Protein AF-A0ABD0RY33-F1 (afdb_monomer)

pLDDT: mean 80.75, std 15.14, range [39.09, 96.31]

Mean predicted aligned error: 16.19 Å

InterPro domains:
  IPR004918 Cdc37 [PTHR12800] (1-131)
  IPR013855 Cdc37, N-terminal domain [SM01071] (1-95)

Nearest PDB structures (foldseek):
  7ung-assembly1_B0  TM=2.898E-01  e=7.927E-01  Homo sapiens
  8otz-assembly1_Cs  TM=3.427E-01  e=3.727E+00  Bos taurus
  7rro-assembly1_B0  TM=2.762E-01  e=1.886E+00  Bos taurus
  8otz-assembly1_Cx  TM=2.937E-01  e=3.095E+00  Bos taurus

Solvent-accessible surface area (backbone atoms only — not comparable to full-atom values): 9223 Å² total; per-residue (Å²): 119,65,67,60,52,52,51,54,52,50,52,53,49,54,52,48,51,51,52,38,52,51,35,50,50,51,32,53,51,31,52,47,52,34,53,55,30,71,72,42,92,46,78,69,31,56,60,52,31,57,53,35,49,51,50,32,55,51,37,52,51,51,36,54,52,41,50,51,54,48,52,51,50,54,53,50,58,75,67,51,80,85,41,72,86,74,70,54,75,94,84,80,86,84,88,82,80,90,72,75,77,93,65,80,74,49,72,67,59,49,50,53,49,50,53,55,46,49,67,74,40,42,69,58,54,49,52,50,50,50,51,50,55,54,49,56,74,73,50,61,77,88,58,52,68,66,49,56,62,51,54,58,50,64,69,69,72,111

Structure (mmCIF, N/CA/C/O backbone):
data_AF-A0ABD0RY33-F1
#
_entry.id   AF-A0ABD0RY33-F1
#
loop_
_atom_site.group_PDB
_atom_site.id
_atom_site.type_symbol
_atom_site.label_atom_id
_atom_site.label_alt_id
_atom_site.label_comp_id
_atom_site.label_asym_id
_atom_site.label_entity_id
_atom_site.label_seq_id
_atom_site.pdbx_PDB_ins_code
_atom_site.Cartn_x
_atom_site.Cartn_y
_atom_site.Cartn_z
_atom_site.occupancy
_atom_site.B_iso_or_equiv
_atom_site.auth_seq_id
_atom_site.auth_comp_id
_atom_site.auth_asym_id
_atom_site.auth_atom_id
_atom_site.pdbx_PDB_model_num
ATOM 1 N N . ALA A 1 1 ? 7.161 19.138 -4.504 1.00 78.25 1 ALA A N 1
ATOM 2 C CA . ALA A 1 1 ? 5.795 19.232 -5.078 1.00 78.25 1 ALA A CA 1
ATOM 3 C C . ALA A 1 1 ? 5.086 17.881 -5.297 1.00 78.25 1 ALA A C 1
ATOM 5 O O . ALA A 1 1 ? 4.043 17.693 -4.695 1.00 78.25 1 ALA A O 1
ATOM 6 N N . ARG A 1 2 ? 5.550 16.938 -6.147 1.00 81.50 2 ARG A N 1
ATOM 7 C CA . ARG A 1 2 ? 4.857 15.630 -6.353 1.00 81.50 2 ARG A CA 1
ATOM 8 C C . ARG A 1 2 ? 5.261 14.557 -5.341 1.00 81.50 2 ARG A C 1
ATOM 10 O O . ARG A 1 2 ? 4.389 13.953 -4.729 1.00 81.50 2 ARG A O 1
ATOM 17 N N . VAL A 1 3 ? 6.567 14.348 -5.188 1.00 82.62 3 VAL A N 1
ATOM 18 C CA . VAL A 1 3 ? 7.140 13.328 -4.294 1.00 82.62 3 VAL A CA 1
ATOM 19 C C . VAL A 1 3 ? 6.681 13.555 -2.854 1.00 82.62 3 VAL A C 1
ATOM 21 O O . VAL A 1 3 ? 6.125 12.650 -2.254 1.00 82.62 3 VAL A O 1
ATOM 24 N N . GLU A 1 4 ? 6.761 14.796 -2.366 1.00 87.06 4 GLU A N 1
ATOM 25 C CA . GLU A 1 4 ? 6.247 15.187 -1.041 1.00 87.06 4 GLU A CA 1
ATOM 26 C C . GLU A 1 4 ? 4.756 14.858 -0.856 1.00 87.06 4 GLU A C 1
ATOM 28 O O . GLU A 1 4 ? 4.362 14.382 0.201 1.00 87.06 4 GLU A O 1
ATOM 33 N N . ARG A 1 5 ? 3.907 15.065 -1.878 1.00 86.19 5 ARG A N 1
ATOM 34 C CA . ARG A 1 5 ? 2.476 14.720 -1.785 1.00 86.19 5 ARG A CA 1
ATOM 35 C C . ARG A 1 5 ? 2.260 13.214 -1.676 1.00 86.19 5 ARG A C 1
ATOM 37 O O . ARG A 1 5 ? 1.414 12.795 -0.895 1.00 86.19 5 ARG A O 1
ATOM 44 N N . MET A 1 6 ? 3.011 12.416 -2.438 1.00 86.31 6 MET A N 1
ATOM 45 C CA . MET A 1 6 ? 2.964 10.955 -2.318 1.00 86.31 6 MET A CA 1
ATOM 46 C C . MET A 1 6 ? 3.482 10.497 -0.955 1.00 86.31 6 MET A C 1
ATOM 48 O O . MET A 1 6 ? 2.859 9.647 -0.337 1.00 86.31 6 MET A O 1
ATOM 52 N N . GLU A 1 7 ? 4.560 11.093 -0.448 1.00 88.75 7 GLU A N 1
ATOM 53 C CA . GLU A 1 7 ? 5.110 10.760 0.867 1.00 88.75 7 GLU A CA 1
ATOM 54 C C . GLU A 1 7 ? 4.119 11.072 1.997 1.00 88.75 7 GLU A C 1
ATOM 56 O O . GLU A 1 7 ? 3.878 10.229 2.857 1.00 88.75 7 GLU A O 1
ATOM 61 N N . VAL A 1 8 ? 3.485 12.248 1.972 1.00 91.06 8 VAL A N 1
ATOM 62 C CA . VAL A 1 8 ? 2.441 12.619 2.941 1.00 91.06 8 VAL A CA 1
ATOM 63 C C . VAL A 1 8 ? 1.240 11.676 2.841 1.00 91.06 8 VAL A C 1
ATOM 65 O O . VAL A 1 8 ? 0.695 11.263 3.864 1.00 91.06 8 VAL A O 1
ATOM 68 N N . PHE A 1 9 ? 0.835 11.299 1.625 1.00 89.81 9 PHE A N 1
ATOM 69 C CA . PHE A 1 9 ? -0.278 10.374 1.411 1.00 89.81 9 PHE A CA 1
ATOM 70 C C . PHE A 1 9 ? 0.020 8.963 1.938 1.00 89.81 9 PHE A C 1
ATOM 72 O O . PHE A 1 9 ? -0.842 8.362 2.582 1.00 89.81 9 PHE A O 1
ATOM 79 N N . MET A 1 10 ? 1.240 8.464 1.716 1.00 89.19 10 MET A N 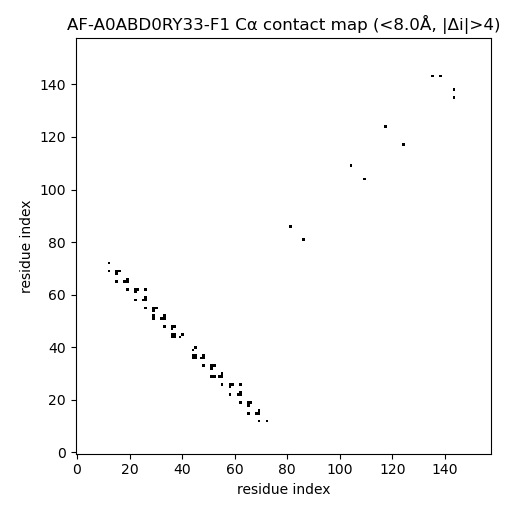1
ATOM 80 C CA . MET A 1 10 ? 1.704 7.176 2.239 1.00 89.19 10 MET A CA 1
ATOM 81 C C . MET A 1 10 ? 1.782 7.194 3.767 1.00 89.19 10 MET A C 1
ATOM 83 O O . MET A 1 10 ? 1.200 6.322 4.407 1.00 89.19 10 MET A O 1
ATOM 87 N N . LYS A 1 11 ? 2.385 8.233 4.366 1.00 94.06 11 LYS A N 1
ATOM 88 C CA . LYS A 1 11 ? 2.441 8.398 5.831 1.00 94.06 11 LYS A CA 1
ATOM 89 C C . LYS A 1 11 ? 1.049 8.431 6.461 1.00 94.06 11 LYS A C 1
ATOM 91 O O . LYS A 1 11 ? 0.813 7.738 7.444 1.00 94.06 11 LYS A O 1
ATOM 96 N N . LYS A 1 12 ? 0.102 9.162 5.859 1.00 93.38 12 LYS A N 1
ATOM 97 C CA . LYS A 1 12 ? -1.306 9.173 6.297 1.00 93.38 12 LYS A CA 1
ATOM 98 C C . LYS A 1 12 ? -1.911 7.762 6.269 1.00 93.38 12 LYS A C 1
ATOM 100 O O . LYS A 1 12 ? -2.620 7.395 7.199 1.00 93.38 12 LYS A O 1
ATOM 105 N N . GLY A 1 13 ? -1.632 6.974 5.229 1.00 93.06 13 GLY A N 1
ATOM 106 C CA . GLY A 1 13 ? -2.083 5.582 5.129 1.00 93.06 13 GLY A CA 1
ATOM 107 C C . GLY A 1 13 ? -1.506 4.691 6.233 1.00 93.06 13 GLY A C 1
ATOM 108 O O . GLY A 1 13 ? -2.253 3.981 6.903 1.00 93.06 13 GLY A O 1
ATOM 109 N N . GLU A 1 14 ? -0.198 4.787 6.483 1.00 94.56 14 GLU A N 1
ATOM 110 C CA . GLU A 1 14 ? 0.485 4.045 7.552 1.00 94.56 14 GLU A CA 1
ATOM 111 C C . GLU A 1 14 ? -0.034 4.414 8.951 1.00 94.56 14 GLU A C 1
ATOM 113 O O . GLU A 1 14 ? -0.222 3.546 9.804 1.00 94.56 14 GLU A O 1
ATOM 118 N N . GLU A 1 15 ? -0.279 5.699 9.214 1.00 95.19 15 GLU A N 1
ATOM 119 C CA . GLU A 1 15 ? -0.847 6.177 10.481 1.00 95.19 15 GLU A CA 1
ATOM 120 C C . GLU A 1 15 ? -2.283 5.679 10.694 1.00 95.19 15 GLU A C 1
ATOM 122 O O . GLU A 1 15 ? -2.646 5.280 11.808 1.00 95.19 15 GLU A O 1
ATOM 127 N N . LEU A 1 16 ? -3.096 5.654 9.632 1.00 94.12 16 LEU A N 1
ATOM 128 C CA . LEU A 1 16 ? -4.448 5.095 9.668 1.00 94.12 16 LEU A CA 1
ATOM 129 C C . LEU A 1 16 ? -4.425 3.589 9.953 1.00 94.12 16 LEU A C 1
ATOM 131 O O . LEU A 1 16 ? -5.209 3.120 10.778 1.00 94.12 16 LEU A O 1
ATOM 135 N N . GLU A 1 17 ? -3.510 2.840 9.339 1.00 93.88 17 GLU A N 1
ATOM 136 C CA . GLU A 1 17 ? -3.358 1.400 9.573 1.00 93.88 17 GLU A CA 1
ATOM 137 C C . GLU A 1 17 ? -2.894 1.090 11.006 1.00 93.88 17 GLU A C 1
ATOM 139 O O . GLU A 1 17 ? -3.459 0.213 11.671 1.00 93.88 17 GLU A O 1
ATOM 144 N N . LYS A 1 18 ? -1.935 1.856 11.539 1.00 96.31 18 LYS A N 1
ATOM 145 C CA . LYS A 1 18 ? -1.522 1.767 12.953 1.00 96.31 18 LYS A CA 1
ATOM 146 C C . LYS A 1 18 ? -2.693 2.044 13.898 1.00 96.31 18 LYS A C 1
ATOM 148 O O . LYS A 1 18 ? -2.964 1.256 14.799 1.00 96.31 18 LYS A O 1
ATOM 153 N N . SER A 1 19 ? -3.451 3.109 13.647 1.00 94.38 19 SER A N 1
ATOM 154 C CA . SER A 1 19 ? -4.610 3.469 14.479 1.00 94.38 19 SER A CA 1
ATOM 155 C C . SER A 1 19 ? -5.701 2.389 14.447 1.00 94.38 19 SER A C 1
ATOM 157 O O . SER A 1 19 ? -6.287 2.045 15.475 1.00 94.38 19 SER A O 1
ATOM 159 N N . LEU A 1 20 ? -5.953 1.806 13.273 1.00 93.69 20 LEU A N 1
ATOM 160 C CA . LEU A 1 20 ? -6.944 0.749 13.076 1.00 93.69 20 LEU A CA 1
ATOM 161 C C . LEU A 1 20 ? -6.524 -0.558 13.762 1.00 93.69 20 LEU A C 1
ATOM 163 O O . LEU A 1 20 ? -7.339 -1.194 14.433 1.00 93.69 20 LEU A O 1
ATOM 167 N N . THR A 1 21 ? -5.253 -0.948 13.651 1.00 94.50 21 THR A N 1
ATOM 168 C CA . THR A 1 21 ? -4.718 -2.135 14.341 1.00 94.50 21 THR A CA 1
ATOM 169 C C . THR A 1 21 ? -4.745 -1.974 15.862 1.00 94.50 21 THR A C 1
ATOM 171 O O . THR A 1 21 ? -5.162 -2.899 16.566 1.00 94.50 21 THR A O 1
ATOM 174 N N . GLU A 1 22 ? -4.411 -0.794 16.387 1.00 94.81 22 GLU A N 1
ATOM 175 C CA . GLU A 1 22 ? -4.552 -0.481 17.812 1.00 94.81 22 GLU A CA 1
ATOM 176 C C . GLU A 1 22 ? -6.010 -0.526 18.284 1.00 94.81 22 GLU A C 1
ATOM 178 O O . GLU A 1 22 ? -6.298 -1.105 19.335 1.00 94.81 22 GLU A O 1
ATOM 183 N N . SER A 1 23 ? -6.938 0.046 17.512 1.00 93.81 23 SER A N 1
ATOM 184 C CA . SER A 1 23 ? -8.372 0.026 17.820 1.00 93.81 23 SER A CA 1
ATOM 185 C C . SER A 1 23 ? -8.917 -1.407 17.859 1.00 93.81 23 SER A C 1
ATOM 187 O O . SER A 1 23 ? -9.583 -1.792 18.823 1.00 93.81 23 SER A O 1
ATOM 189 N N . ARG A 1 24 ? -8.535 -2.249 16.889 1.00 93.88 24 ARG A N 1
ATOM 190 C CA . ARG A 1 24 ? -8.884 -3.679 16.872 1.00 93.88 24 ARG A CA 1
ATOM 191 C C . ARG A 1 24 ? -8.317 -4.437 18.067 1.00 93.88 24 ARG A C 1
ATOM 193 O O . ARG A 1 24 ? -9.022 -5.267 18.641 1.00 93.88 24 ARG A O 1
ATOM 200 N N . ARG A 1 25 ? -7.082 -4.139 18.487 1.00 95.94 25 ARG A N 1
ATOM 201 C CA . ARG A 1 25 ? -6.490 -4.735 19.696 1.00 95.94 25 ARG A CA 1
ATOM 202 C C . ARG A 1 25 ? -7.295 -4.374 20.945 1.00 95.94 25 ARG A C 1
ATOM 204 O O . ARG A 1 25 ? -7.657 -5.269 21.705 1.00 95.94 25 ARG A O 1
ATOM 211 N N . LYS A 1 26 ? -7.623 -3.090 21.133 1.00 94.75 26 LYS A N 1
ATOM 212 C CA . LYS A 1 26 ? -8.439 -2.621 22.268 1.00 94.75 26 LYS A CA 1
ATOM 213 C C . LYS A 1 26 ? -9.817 -3.285 22.278 1.00 94.75 26 LYS A C 1
ATOM 215 O O . LYS A 1 26 ? -10.264 -3.742 23.327 1.00 94.75 26 LYS A O 1
ATOM 220 N N . LEU A 1 27 ? -10.462 -3.398 21.115 1.00 94.19 27 LEU A N 1
ATOM 221 C CA . LEU A 1 27 ? -11.755 -4.069 20.984 1.00 94.19 27 LEU A CA 1
ATOM 222 C C . LEU A 1 27 ? -11.668 -5.556 21.361 1.00 94.19 27 LEU A C 1
ATOM 224 O O . LEU A 1 27 ? -12.517 -6.049 22.101 1.00 94.19 27 LEU A O 1
ATOM 228 N N . ALA A 1 28 ? -10.630 -6.264 20.909 1.00 95.00 28 ALA A N 1
ATOM 229 C CA . ALA A 1 28 ? -10.420 -7.670 21.250 1.00 95.00 28 ALA A CA 1
ATOM 230 C C . ALA A 1 28 ? -10.192 -7.880 22.759 1.00 95.00 28 ALA A C 1
ATOM 232 O O . ALA A 1 28 ? -10.709 -8.838 23.341 1.00 95.00 28 ALA A O 1
ATOM 233 N N . GLU A 1 29 ? -9.458 -6.972 23.407 1.00 94.50 29 GLU A N 1
ATOM 234 C CA . GLU A 1 29 ? -9.264 -6.972 24.860 1.00 94.50 29 GLU A CA 1
ATOM 235 C C . GLU A 1 29 ? -10.570 -6.697 25.614 1.00 94.50 29 GLU A C 1
ATOM 237 O O . GLU A 1 29 ? -10.894 -7.431 26.547 1.00 94.50 29 GLU A O 1
ATOM 242 N N . ALA A 1 30 ? -11.356 -5.703 25.192 1.00 92.69 30 ALA A N 1
ATOM 243 C CA . ALA A 1 30 ? -12.661 -5.411 25.785 1.00 92.69 30 ALA A CA 1
ATOM 244 C C . ALA A 1 30 ? -13.624 -6.602 25.645 1.00 92.69 30 ALA A C 1
ATOM 246 O O . ALA A 1 30 ? -14.239 -7.025 26.621 1.00 92.69 30 ALA A O 1
ATOM 247 N N . GLN A 1 31 ? -13.669 -7.235 24.471 1.00 92.44 31 GLN A N 1
ATOM 248 C CA . GLN A 1 31 ? -14.446 -8.457 24.238 1.00 92.44 31 GLN A CA 1
ATOM 249 C C . GLN A 1 31 ? -14.015 -9.615 25.132 1.00 92.44 31 GLN A C 1
ATOM 251 O O . GLN A 1 31 ? -14.842 -10.412 25.580 1.00 92.44 31 GLN A O 1
ATOM 256 N N . ARG A 1 32 ? -12.711 -9.740 25.390 1.00 93.50 32 ARG A N 1
ATOM 257 C CA . ARG A 1 32 ? -12.191 -10.734 26.324 1.00 93.50 32 ARG A CA 1
ATOM 258 C C . ARG A 1 32 ? -12.642 -10.433 27.756 1.00 93.50 32 ARG A C 1
ATOM 260 O O . ARG A 1 32 ? -13.149 -11.348 28.396 1.00 93.50 32 ARG A O 1
ATOM 267 N N . ARG A 1 33 ? -12.560 -9.176 28.211 1.00 90.38 33 ARG A N 1
ATOM 268 C CA . ARG A 1 33 ? -13.061 -8.752 29.534 1.00 90.38 33 ARG A CA 1
ATOM 269 C C . ARG A 1 33 ? -14.553 -9.033 29.695 1.00 90.38 33 ARG A C 1
ATOM 271 O O . ARG A 1 33 ? -14.957 -9.582 30.712 1.00 90.38 33 ARG A O 1
ATOM 278 N N . VAL A 1 34 ? -15.364 -8.737 28.676 1.00 91.06 34 VAL A N 1
ATOM 279 C CA . VAL A 1 34 ? -16.802 -9.052 28.683 1.00 91.06 34 VAL A CA 1
ATOM 280 C C . VAL A 1 34 ? -17.029 -10.558 28.835 1.00 91.06 34 VAL A C 1
ATOM 282 O O . VAL A 1 34 ? -17.831 -10.964 29.669 1.00 91.06 34 VAL A O 1
ATOM 285 N N . ARG A 1 35 ? -16.305 -11.406 28.091 1.00 90.62 35 ARG A N 1
ATOM 286 C CA . ARG A 1 35 ? -16.419 -12.874 28.215 1.00 90.62 35 ARG A CA 1
ATOM 287 C C . ARG A 1 35 ? -16.016 -13.391 29.597 1.00 90.62 35 ARG A C 1
ATOM 289 O O . ARG A 1 35 ? -16.699 -14.257 30.135 1.00 90.62 35 ARG A O 1
ATOM 296 N N . GLU A 1 36 ? -14.938 -12.864 30.169 1.00 89.75 36 GLU A N 1
ATOM 297 C CA . GLU A 1 36 ? -14.476 -13.231 31.513 1.00 89.75 36 GLU A CA 1
ATOM 298 C C . GLU A 1 36 ? -15.510 -12.827 32.580 1.00 89.75 36 GLU A C 1
ATOM 300 O O . GLU A 1 36 ? -15.893 -13.653 33.409 1.00 89.75 36 GLU A O 1
ATOM 305 N N . LEU A 1 37 ? -16.063 -11.614 32.498 1.00 89.44 37 LEU A N 1
ATOM 306 C CA . LEU A 1 37 ? -17.107 -11.134 33.411 1.00 89.44 37 LEU A CA 1
ATOM 307 C C . LEU A 1 37 ? -18.438 -11.883 33.251 1.00 89.44 37 LEU A C 1
ATOM 309 O O . LEU A 1 37 ? -19.120 -12.107 34.243 1.00 89.44 37 LEU A O 1
ATOM 313 N N . LEU A 1 38 ? -18.792 -12.330 32.039 1.00 86.75 38 LEU A N 1
ATOM 314 C CA . LEU A 1 38 ? -19.955 -13.204 31.822 1.00 86.75 38 LEU A CA 1
ATOM 315 C C . LEU A 1 38 ? -19.799 -14.560 32.518 1.00 86.75 38 LEU A C 1
ATOM 317 O O . LEU A 1 38 ? -20.792 -15.144 32.946 1.00 86.75 38 LEU A O 1
ATOM 321 N N . SER A 1 39 ? -18.568 -15.071 32.612 1.00 84.62 39 SER A N 1
ATOM 322 C CA . SER A 1 39 ? -18.284 -16.343 33.284 1.00 84.62 39 SER A CA 1
ATOM 323 C C . SER A 1 39 ? -18.256 -16.230 34.815 1.00 84.62 39 SER A C 1
ATOM 325 O O . SER A 1 39 ? -18.466 -17.225 35.508 1.00 84.62 39 SER A O 1
ATOM 327 N N . ALA A 1 40 ? -18.055 -15.025 35.357 1.00 81.50 40 ALA A N 1
ATOM 328 C CA . ALA A 1 40 ? -18.070 -14.762 36.791 1.00 81.50 40 ALA A CA 1
ATOM 329 C C . ALA A 1 40 ? -19.502 -14.467 37.280 1.00 81.50 40 ALA A C 1
ATOM 331 O O . ALA A 1 40 ? -20.075 -13.419 37.002 1.00 81.50 40 ALA A O 1
ATOM 332 N N . SER A 1 41 ? -20.099 -15.382 38.050 1.00 69.38 41 SER A N 1
ATOM 333 C CA . SER A 1 41 ? -21.474 -15.240 38.562 1.00 69.38 41 SER A CA 1
ATOM 334 C C . SER A 1 41 ? -21.553 -14.502 39.913 1.00 69.38 41 SER A C 1
ATOM 336 O O . SER A 1 41 ? -22.293 -14.923 40.806 1.00 69.38 41 SER A O 1
ATOM 338 N N . THR A 1 42 ? -20.798 -13.413 40.093 1.00 80.31 42 THR A N 1
ATOM 339 C CA . THR A 1 42 ? -20.869 -12.563 41.299 1.00 80.31 42 THR A CA 1
ATOM 340 C C . THR A 1 42 ? -21.729 -11.312 41.054 1.00 80.31 42 THR A C 1
ATOM 342 O O . THR A 1 42 ? -21.842 -10.844 39.918 1.00 80.31 42 THR A O 1
ATOM 345 N N . PRO A 1 43 ? -22.397 -10.757 42.081 1.00 73.88 43 PRO A N 1
ATOM 346 C CA . PRO A 1 43 ? -23.180 -9.528 41.937 1.00 73.88 43 PRO A CA 1
ATOM 347 C C . PRO A 1 43 ? -22.327 -8.312 41.530 1.00 73.88 43 PRO A C 1
ATOM 349 O O . PRO A 1 43 ? -22.801 -7.487 40.749 1.00 73.88 43 PRO A O 1
ATOM 352 N N . GLU A 1 44 ? -21.064 -8.235 41.953 1.00 76.25 44 GLU A N 1
ATOM 353 C CA . GLU A 1 44 ? -20.099 -7.212 41.523 1.00 76.25 44 GLU A CA 1
ATOM 354 C C . GLU A 1 44 ? -19.765 -7.348 40.028 1.00 76.25 44 GLU A C 1
ATOM 356 O O . GLU A 1 44 ? -19.742 -6.353 39.301 1.00 76.25 44 GLU A O 1
ATOM 361 N N . ALA A 1 45 ? -19.627 -8.584 39.530 1.00 78.19 45 ALA A N 1
ATOM 362 C CA . ALA A 1 45 ? -19.353 -8.848 38.119 1.00 78.19 45 ALA A CA 1
ATOM 363 C C . ALA A 1 45 ? -20.475 -8.355 37.195 1.00 78.19 45 ALA A C 1
ATOM 365 O O . ALA A 1 45 ? -20.199 -7.959 36.067 1.00 78.19 45 ALA A O 1
ATOM 366 N N . LYS A 1 46 ? -21.733 -8.296 37.657 1.00 80.75 46 LYS A N 1
ATOM 367 C CA . LYS A 1 46 ? -22.847 -7.752 36.857 1.00 80.75 46 LYS A CA 1
ATOM 368 C C . LYS A 1 46 ? -22.727 -6.245 36.618 1.00 80.75 46 LYS A C 1
ATOM 370 O O . LYS A 1 46 ? -23.078 -5.775 35.536 1.00 80.75 46 LYS A O 1
ATOM 375 N N . ALA A 1 47 ? -22.247 -5.488 37.605 1.00 83.69 47 ALA A N 1
ATOM 376 C CA . ALA A 1 47 ? -22.049 -4.046 37.466 1.00 83.69 47 ALA A CA 1
ATOM 377 C C . ALA A 1 47 ? -20.856 -3.731 36.548 1.00 83.69 47 ALA A C 1
ATOM 379 O O . ALA A 1 47 ? -20.945 -2.844 35.695 1.00 83.69 47 ALA A O 1
ATOM 380 N N . ASP A 1 48 ? -19.770 -4.493 36.676 1.00 85.94 48 ASP A N 1
ATOM 381 C CA . ASP A 1 48 ? -18.589 -4.346 35.822 1.00 85.94 48 ASP A CA 1
ATOM 382 C C . ASP A 1 48 ? -18.838 -4.845 34.393 1.00 85.94 48 ASP A C 1
ATOM 384 O O . ASP A 1 48 ? -18.342 -4.244 33.439 1.00 85.94 48 ASP A O 1
ATOM 388 N N . LEU A 1 49 ? -19.689 -5.861 34.213 1.00 89.31 49 LEU A N 1
ATOM 389 C CA . LEU A 1 49 ? -20.139 -6.328 32.900 1.00 89.31 49 LEU A CA 1
ATOM 390 C C . LEU A 1 49 ? -20.819 -5.205 32.110 1.00 89.31 49 LEU A C 1
ATOM 392 O O . LEU A 1 49 ? -20.499 -5.001 30.940 1.00 89.31 49 LEU A O 1
ATOM 396 N N . ALA A 1 50 ? -21.740 -4.466 32.736 1.00 88.12 50 ALA A N 1
ATOM 397 C CA . ALA A 1 50 ? -22.462 -3.384 32.069 1.00 88.12 50 ALA A CA 1
ATOM 398 C C . ALA A 1 50 ? -21.511 -2.271 31.592 1.00 88.12 50 ALA A C 1
ATOM 400 O O . ALA A 1 50 ? -21.657 -1.762 30.480 1.00 88.12 50 ALA A O 1
ATOM 401 N N . LYS A 1 51 ? -20.495 -1.934 32.400 1.00 90.12 51 LYS A N 1
ATOM 402 C CA . LYS A 1 51 ? -19.449 -0.972 32.020 1.00 90.12 51 LYS A CA 1
ATOM 403 C C . LYS A 1 51 ? -18.589 -1.498 30.870 1.00 90.12 51 LYS A C 1
ATOM 405 O O . LYS A 1 51 ? -18.378 -0.776 29.900 1.00 90.12 51 LYS A O 1
ATOM 410 N N . ALA A 1 52 ? -18.147 -2.754 30.948 1.00 90.56 52 ALA A N 1
ATOM 411 C CA . ALA A 1 52 ? -17.319 -3.383 29.920 1.00 90.56 52 ALA A CA 1
ATOM 412 C C . ALA A 1 52 ? -18.056 -3.524 28.575 1.00 90.56 52 ALA A C 1
ATOM 414 O O . ALA A 1 52 ? -17.453 -3.345 27.520 1.00 90.56 52 ALA A O 1
ATOM 415 N N . GLN A 1 53 ? -19.365 -3.793 28.592 1.00 90.88 53 GLN A N 1
ATOM 416 C CA . GLN A 1 53 ? -20.195 -3.842 27.383 1.00 90.88 53 GLN A CA 1
ATOM 417 C C . GLN A 1 53 ? -20.376 -2.466 26.734 1.00 90.88 53 GLN A C 1
ATOM 419 O O . GLN A 1 53 ? -20.360 -2.359 25.505 1.00 90.88 53 GLN A O 1
ATOM 424 N N . GLU A 1 54 ? -20.541 -1.403 27.526 1.00 92.94 54 GLU A N 1
ATOM 425 C CA . GLU A 1 54 ? -20.594 -0.046 26.975 1.00 92.94 54 GLU A CA 1
ATOM 426 C C . GLU A 1 54 ? -19.228 0.364 26.405 1.00 92.94 54 GLU A C 1
ATOM 428 O O . GLU A 1 54 ? -19.175 0.896 25.298 1.00 92.94 54 GLU A O 1
ATOM 433 N N . GLU A 1 55 ? -18.121 0.038 27.081 1.00 92.31 55 GLU A N 1
ATOM 434 C CA . GLU A 1 55 ? -16.764 0.246 26.556 1.00 92.31 55 GLU A CA 1
ATOM 435 C C . GLU A 1 55 ? -16.546 -0.508 25.232 1.00 92.31 55 GLU A C 1
ATOM 437 O O . GLU A 1 55 ? -16.107 0.093 24.250 1.00 92.31 55 GLU A O 1
ATOM 442 N N . GLU A 1 56 ? -16.934 -1.787 25.150 1.00 92.88 56 GLU A N 1
ATOM 443 C CA . GLU A 1 56 ? -16.875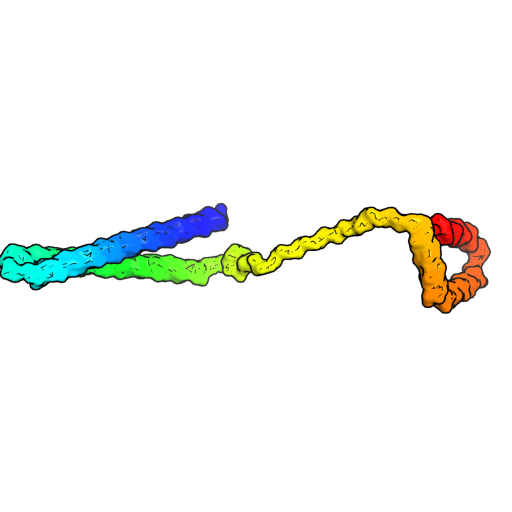 -2.576 23.912 1.00 92.88 56 GLU A CA 1
ATOM 444 C C . GLU A 1 56 ? -17.674 -1.901 22.787 1.00 92.88 56 GLU A C 1
ATOM 446 O O . GLU A 1 56 ? -17.207 -1.785 21.651 1.00 92.88 56 GLU A O 1
ATOM 451 N N . LYS A 1 57 ? -18.878 -1.410 23.093 1.00 94.38 57 LYS A N 1
ATOM 452 C CA . LYS A 1 57 ? -19.741 -0.730 22.123 1.00 94.38 57 LYS A CA 1
ATOM 453 C C . LYS A 1 57 ? -19.133 0.584 21.635 1.00 94.38 57 LYS A C 1
ATOM 455 O O . LYS A 1 57 ? -19.283 0.902 20.453 1.00 94.38 57 LYS A O 1
ATOM 460 N N . GLN A 1 58 ? -18.464 1.343 22.501 1.00 94.44 58 GLN A N 1
ATOM 461 C CA . GLN A 1 58 ? -17.755 2.565 22.113 1.00 94.44 58 GLN A CA 1
ATOM 462 C C . GLN A 1 58 ? -16.534 2.244 21.245 1.00 94.44 58 GLN A C 1
ATOM 464 O O . GLN A 1 58 ? -16.416 2.792 20.150 1.00 94.44 58 GLN A O 1
ATOM 469 N N . LEU A 1 59 ? -15.706 1.278 21.649 1.00 93.69 59 LEU A N 1
ATOM 470 C CA . LEU A 1 59 ? -14.548 0.823 20.869 1.00 93.69 59 LEU A CA 1
ATOM 471 C C . LEU A 1 59 ? -14.957 0.274 19.497 1.00 93.69 59 LEU A C 1
ATOM 473 O O . LEU A 1 59 ? -14.290 0.526 18.500 1.00 93.69 59 LEU A O 1
ATOM 477 N N . LYS A 1 60 ? -16.105 -0.402 19.404 1.00 94.12 60 LYS A N 1
ATOM 478 C CA . LYS A 1 60 ? -16.660 -0.888 18.134 1.00 94.12 60 LYS A CA 1
ATOM 479 C C . LYS A 1 60 ? -17.110 0.244 17.207 1.00 94.12 60 LYS A C 1
ATOM 481 O O . LYS A 1 60 ? -17.021 0.117 15.987 1.00 94.12 60 LYS A O 1
ATOM 486 N N . LYS A 1 61 ? -17.623 1.352 17.752 1.00 95.06 61 LYS A N 1
ATOM 487 C CA . LYS A 1 61 ? -17.923 2.554 16.953 1.00 95.06 61 LYS A CA 1
ATOM 488 C C . LYS A 1 61 ? -16.639 3.229 16.483 1.00 95.06 61 LYS A C 1
ATOM 490 O O . LYS A 1 61 ? -16.587 3.685 15.343 1.00 95.06 61 LYS A O 1
ATOM 495 N N . GLU A 1 62 ? -15.628 3.281 17.344 1.00 92.81 62 GLU A N 1
ATOM 496 C CA . GLU A 1 62 ? -14.320 3.837 17.014 1.00 92.81 62 GLU A CA 1
ATOM 497 C C . GLU A 1 62 ? -13.655 3.041 15.882 1.00 92.81 62 GLU A C 1
ATOM 499 O O . GLU A 1 62 ? -13.252 3.635 14.883 1.00 92.81 62 GLU A O 1
ATOM 504 N N . GLU A 1 63 ? -13.644 1.711 15.970 1.00 93.12 63 GLU A N 1
ATOM 505 C CA . GLU A 1 63 ? -13.081 0.821 14.948 1.00 93.12 63 GLU A CA 1
ATOM 506 C C . GLU A 1 63 ? -13.764 1.015 13.590 1.00 93.12 63 GLU A C 1
ATOM 508 O O . GLU A 1 63 ? -13.089 1.274 12.595 1.00 93.12 63 GLU A O 1
ATOM 513 N N . ARG A 1 64 ? -15.102 1.068 13.558 1.00 93.88 64 ARG A N 1
ATOM 514 C CA . ARG A 1 64 ? -15.855 1.416 12.339 1.00 93.88 64 ARG A CA 1
ATOM 515 C C . ARG A 1 64 ? -15.505 2.794 11.783 1.00 93.88 64 ARG A C 1
ATOM 517 O O . ARG A 1 64 ? -15.522 2.993 10.569 1.00 93.88 64 ARG A O 1
ATOM 524 N N . SER A 1 65 ? -15.230 3.770 12.647 1.00 94.31 65 SER A N 1
ATOM 525 C CA . SER A 1 65 ? -14.836 5.109 12.201 1.00 94.31 65 SER A CA 1
ATOM 526 C C . SER A 1 65 ? -13.444 5.101 11.559 1.00 94.31 65 SER A C 1
ATOM 528 O O . SER A 1 65 ? -13.230 5.797 10.566 1.00 94.31 65 SER A O 1
ATOM 530 N N . TRP A 1 66 ? -12.523 4.276 12.070 1.00 93.38 66 TRP A N 1
ATOM 531 C CA . TRP A 1 66 ? -11.202 4.052 11.482 1.00 93.38 66 TRP A CA 1
ATOM 532 C C . TRP A 1 66 ? -11.277 3.279 10.167 1.00 93.38 66 TRP A C 1
ATOM 534 O O . TRP A 1 66 ? -10.642 3.689 9.199 1.00 93.38 66 TRP A O 1
ATOM 544 N N . GLU A 1 67 ? -12.103 2.234 10.083 1.00 92.75 67 GLU A N 1
ATOM 545 C CA . GLU A 1 67 ? -12.353 1.515 8.828 1.00 92.75 67 GLU A CA 1
ATOM 546 C C . GLU A 1 67 ? -12.903 2.446 7.745 1.00 92.75 67 GLU A C 1
ATOM 548 O O . GLU A 1 67 ? -12.438 2.412 6.606 1.00 92.75 67 GLU A O 1
ATOM 553 N N . LYS A 1 68 ? -13.835 3.338 8.101 1.00 95.25 68 LYS A N 1
ATOM 554 C CA . LYS A 1 68 ? -14.370 4.327 7.161 1.00 95.25 68 LYS A CA 1
ATOM 555 C C . LYS A 1 68 ? -13.287 5.287 6.656 1.00 95.25 68 LYS A C 1
ATOM 557 O O . LYS A 1 68 ? -13.211 5.516 5.454 1.00 95.25 68 LYS A O 1
ATOM 562 N N . LYS A 1 69 ? -12.424 5.801 7.542 1.00 94.06 69 LYS A N 1
ATOM 563 C CA . LYS A 1 69 ? -11.282 6.651 7.151 1.00 94.06 69 LYS A CA 1
ATOM 564 C C . LYS A 1 69 ? -10.295 5.905 6.246 1.00 94.06 69 LYS A C 1
ATOM 566 O O . LYS A 1 69 ? -9.758 6.498 5.315 1.00 94.06 69 LYS A O 1
ATOM 571 N N . MET A 1 70 ? -10.066 4.615 6.502 1.00 92.06 70 MET A N 1
ATOM 572 C CA . MET A 1 70 ? -9.190 3.779 5.678 1.00 92.06 70 MET A CA 1
ATOM 573 C C . MET A 1 70 ? -9.787 3.525 4.289 1.00 92.06 70 MET A C 1
ATOM 575 O O . MET A 1 70 ? -9.077 3.576 3.289 1.00 92.06 70 MET A O 1
ATOM 579 N N . GLU A 1 71 ? -11.096 3.291 4.198 1.00 92.94 71 GLU A N 1
ATOM 580 C CA . GLU A 1 71 ? -11.772 3.126 2.908 1.00 92.94 71 GLU A CA 1
ATOM 581 C C . GLU A 1 71 ? -11.822 4.441 2.117 1.00 92.94 71 GLU A C 1
ATOM 583 O O . GLU A 1 71 ? -11.615 4.444 0.904 1.00 92.94 71 GLU A O 1
ATOM 588 N N . GLU A 1 72 ? -12.021 5.576 2.794 1.00 93.31 72 GLU A N 1
ATOM 589 C CA . GLU A 1 72 ? -11.894 6.902 2.183 1.00 93.31 72 GLU A CA 1
ATOM 590 C C . GLU A 1 72 ? -10.485 7.108 1.609 1.00 93.31 72 GLU A C 1
ATOM 592 O O . GLU A 1 72 ? -10.368 7.485 0.444 1.00 93.31 72 GLU A O 1
ATOM 597 N N . HIS A 1 73 ? -9.431 6.766 2.361 1.00 92.81 73 HIS A N 1
ATOM 598 C CA . HIS A 1 73 ? -8.038 6.824 1.894 1.00 92.81 73 HIS A CA 1
ATOM 599 C C . HIS A 1 73 ? -7.787 5.909 0.681 1.00 92.81 73 HIS A C 1
ATOM 601 O O . HIS A 1 73 ? -7.235 6.360 -0.319 1.00 92.81 73 HIS A O 1
ATOM 607 N N . ARG A 1 74 ? -8.302 4.673 0.673 1.00 90.50 74 ARG A N 1
ATOM 608 C CA . ARG A 1 74 ? -8.234 3.775 -0.502 1.00 90.50 74 ARG A CA 1
ATOM 609 C C . ARG A 1 74 ? -9.000 4.307 -1.711 1.00 90.50 74 ARG A C 1
ATOM 611 O O . ARG A 1 74 ? -8.608 4.102 -2.860 1.00 90.50 74 ARG A O 1
ATOM 618 N N . SER A 1 75 ? -10.124 4.975 -1.482 1.00 91.88 75 SER A N 1
ATOM 619 C CA . SER A 1 75 ? -10.862 5.661 -2.541 1.00 91.88 75 SER A CA 1
ATOM 620 C C . SER A 1 75 ? -10.067 6.859 -3.079 1.00 91.88 75 SER A C 1
ATOM 622 O O . SER A 1 75 ? -10.068 7.086 -4.288 1.00 91.88 75 SER A O 1
ATOM 624 N N . GLU A 1 76 ? -9.383 7.620 -2.220 1.00 88.94 76 GLU A N 1
ATOM 625 C CA . GLU A 1 76 ? -8.452 8.683 -2.630 1.00 88.94 76 GLU A CA 1
ATOM 626 C C . GLU A 1 76 ? -7.292 8.113 -3.463 1.00 88.94 76 GLU A C 1
ATOM 628 O O . GLU A 1 76 ? -6.959 8.690 -4.496 1.00 88.94 76 GLU A O 1
ATOM 633 N N . GLU A 1 77 ? -6.755 6.945 -3.092 1.00 86.69 77 GLU A N 1
ATOM 634 C CA . GLU A 1 77 ? -5.700 6.242 -3.835 1.00 86.69 77 GLU A CA 1
ATOM 635 C C . GLU A 1 77 ? -6.140 5.909 -5.268 1.00 86.69 77 GLU A C 1
ATOM 637 O O . GLU A 1 77 ? -5.435 6.222 -6.225 1.00 86.69 77 GLU A O 1
ATOM 642 N N . LYS A 1 78 ? -7.354 5.371 -5.441 1.00 86.12 78 LYS A N 1
ATOM 643 C CA . LYS A 1 78 ? -7.930 5.074 -6.769 1.00 86.12 78 LYS A CA 1
ATOM 644 C C . LYS A 1 78 ? -8.150 6.322 -7.630 1.00 86.12 78 LYS A C 1
ATOM 646 O O . LYS A 1 78 ? -8.185 6.218 -8.853 1.00 86.12 78 LYS A O 1
ATOM 651 N N . LYS A 1 79 ? -8.344 7.487 -7.005 1.00 87.25 79 LYS A N 1
ATOM 652 C CA . LYS A 1 79 ? -8.523 8.780 -7.687 1.00 87.25 79 LYS A CA 1
ATOM 653 C C . LYS A 1 79 ? -7.192 9.473 -7.982 1.00 87.25 79 LYS A C 1
ATOM 655 O O . LYS A 1 79 ? -7.203 10.539 -8.600 1.00 87.25 79 LYS A O 1
ATOM 660 N N . MET A 1 80 ? -6.063 8.921 -7.531 1.00 84.56 80 MET A N 1
ATOM 661 C CA . MET A 1 80 ? -4.772 9.554 -7.752 1.00 84.56 80 MET A CA 1
ATOM 662 C C . MET A 1 80 ? -4.416 9.607 -9.246 1.00 84.56 80 MET A C 1
ATOM 664 O O . MET A 1 80 ? -4.726 8.682 -9.998 1.00 84.56 80 MET A O 1
ATOM 668 N N . PRO A 1 81 ? -3.735 10.677 -9.696 1.00 85.12 81 PRO A N 1
ATOM 669 C CA . PRO A 1 81 ? -3.300 10.788 -11.080 1.00 85.12 81 PRO A CA 1
ATOM 670 C C . PRO A 1 81 ? -2.310 9.684 -11.459 1.00 85.12 81 PRO A C 1
ATOM 672 O O . PRO A 1 81 ? -1.296 9.485 -10.779 1.00 85.12 81 PRO A O 1
ATOM 675 N N . TRP A 1 82 ? -2.561 9.043 -12.602 1.00 83.81 82 TRP A N 1
ATOM 676 C CA . TRP A 1 82 ? -1.629 8.108 -13.223 1.00 83.81 82 TRP A CA 1
ATOM 677 C C . TRP A 1 82 ? -0.325 8.826 -13.593 1.00 83.81 82 TRP A C 1
ATOM 679 O O . TRP A 1 82 ? -0.274 9.651 -14.502 1.00 83.81 82 TRP A O 1
ATOM 689 N N . ASN A 1 83 ? 0.736 8.518 -12.859 1.00 82.94 83 ASN A N 1
ATOM 690 C CA . ASN A 1 83 ? 2.113 8.931 -13.100 1.00 82.94 83 ASN A CA 1
ATOM 691 C C . ASN A 1 83 ? 3.013 7.708 -13.359 1.00 82.94 83 ASN A C 1
ATOM 693 O O . ASN A 1 83 ? 2.576 6.573 -13.169 1.00 82.94 83 ASN A O 1
ATOM 697 N N . VAL A 1 84 ? 4.265 7.945 -13.769 1.00 77.69 84 VAL A N 1
ATOM 698 C CA . VAL A 1 84 ? 5.252 6.894 -14.096 1.00 77.69 84 VAL A CA 1
ATOM 699 C C . VAL A 1 84 ? 5.360 5.835 -12.991 1.00 77.69 84 VAL A C 1
ATOM 701 O O . VAL A 1 84 ? 5.338 4.647 -13.300 1.00 77.69 84 VAL A O 1
ATOM 704 N N . ASP A 1 85 ? 5.356 6.251 -11.720 1.00 79.88 85 ASP A N 1
ATOM 705 C CA . ASP A 1 85 ? 5.498 5.352 -10.565 1.00 79.88 85 ASP A CA 1
ATOM 706 C C . ASP A 1 85 ? 4.224 4.528 -10.286 1.00 79.88 85 ASP A C 1
ATOM 708 O O . ASP A 1 85 ? 4.287 3.459 -9.683 1.00 79.88 85 ASP A O 1
ATOM 712 N N . THR A 1 86 ? 3.054 5.006 -10.723 1.00 79.69 86 THR A N 1
ATOM 713 C CA . THR A 1 86 ? 1.760 4.306 -10.564 1.00 79.69 86 THR A CA 1
ATOM 714 C C . THR A 1 86 ? 1.342 3.504 -11.796 1.00 79.69 86 THR A C 1
ATOM 716 O O . THR A 1 86 ? 0.492 2.627 -11.689 1.00 79.69 86 THR A O 1
ATOM 719 N N . LEU A 1 87 ? 1.899 3.812 -12.971 1.00 80.44 87 LEU A N 1
ATOM 720 C CA . LEU A 1 87 ? 1.500 3.206 -14.243 1.00 80.44 87 LEU A CA 1
ATOM 721 C C . LEU A 1 87 ? 2.207 1.871 -14.490 1.00 80.44 87 LEU A C 1
ATOM 723 O O . LEU A 1 87 ? 1.607 0.940 -15.022 1.00 80.44 87 LEU A O 1
ATOM 727 N N . SER A 1 88 ? 3.484 1.773 -14.122 1.00 79.00 88 SER A N 1
ATOM 728 C CA . SER A 1 88 ? 4.296 0.597 -14.424 1.00 79.00 88 SER A CA 1
ATOM 729 C C . SER A 1 88 ? 5.437 0.429 -13.435 1.00 79.00 88 SER A C 1
ATOM 731 O O . SER A 1 88 ? 6.050 1.404 -13.011 1.00 79.00 88 SER A O 1
ATOM 733 N N . LYS A 1 89 ? 5.766 -0.826 -13.132 1.00 80.81 89 LYS A N 1
ATOM 734 C CA . LYS A 1 89 ? 7.014 -1.199 -12.461 1.00 80.81 89 LYS A CA 1
ATOM 735 C C . LYS A 1 89 ? 7.995 -1.718 -13.508 1.00 80.81 89 LYS A C 1
ATOM 737 O O . LYS A 1 89 ? 7.571 -2.305 -14.504 1.00 80.81 89 LYS A O 1
ATOM 742 N N . GLU A 1 90 ? 9.289 -1.507 -13.294 1.00 83.5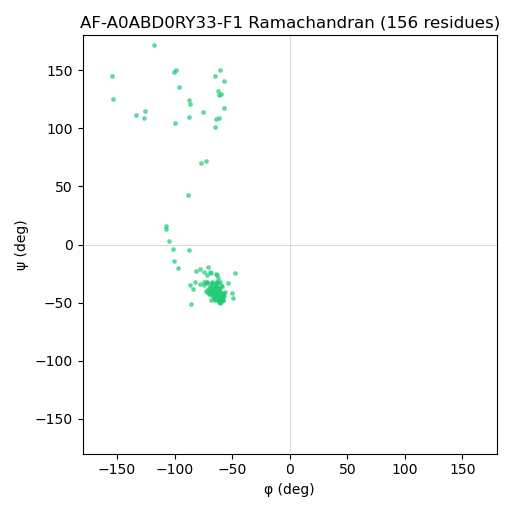6 90 GLU A N 1
ATOM 743 C CA . GLU A 1 90 ? 10.324 -2.046 -14.179 1.00 83.56 90 GLU A CA 1
ATOM 744 C C . GLU A 1 90 ? 10.296 -3.582 -14.120 1.00 83.56 90 GLU A C 1
ATOM 746 O O . GLU A 1 90 ? 10.627 -4.183 -13.101 1.00 83.56 90 GLU A O 1
ATOM 751 N N . GLY A 1 91 ? 9.814 -4.221 -15.191 1.00 85.81 91 GLY A N 1
ATOM 752 C CA . GLY A 1 91 ? 9.685 -5.681 -15.256 1.00 85.81 91 GLY A CA 1
ATOM 753 C C . GLY A 1 91 ? 10.955 -6.383 -15.738 1.00 85.81 91 GLY A C 1
ATOM 754 O O . GLY A 1 91 ? 11.265 -7.484 -15.292 1.00 85.81 91 GLY A O 1
ATOM 755 N N . PHE A 1 92 ? 11.696 -5.753 -16.651 1.00 86.81 92 PHE A N 1
ATOM 756 C CA . PHE A 1 92 ? 12.928 -6.293 -17.217 1.00 86.81 92 PHE A CA 1
ATOM 757 C C . PHE A 1 92 ? 13.833 -5.152 -17.680 1.00 86.81 92 PHE A C 1
ATOM 759 O O . PHE A 1 92 ? 13.418 -4.328 -18.492 1.00 86.81 92 PHE A O 1
ATOM 766 N N . SER A 1 93 ? 15.071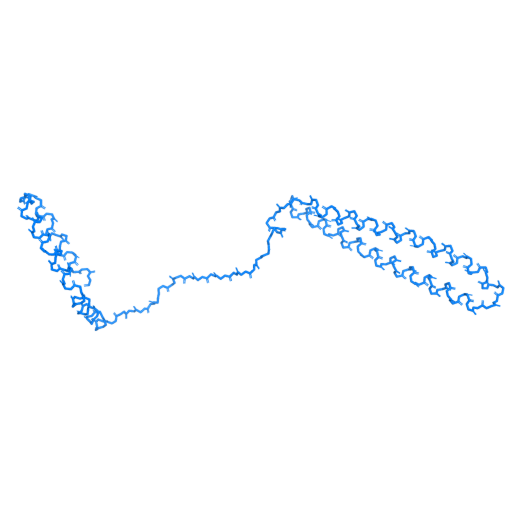 -5.137 -17.187 1.00 87.50 93 SER A N 1
ATOM 767 C CA . SER A 1 93 ? 16.089 -4.151 -17.548 1.00 87.50 93 SER A CA 1
ATOM 768 C C . SER A 1 93 ? 17.344 -4.878 -18.006 1.00 87.50 93 SER A C 1
ATOM 770 O O . SER A 1 93 ? 18.019 -5.534 -17.214 1.00 87.50 93 SER A O 1
ATOM 772 N N . LYS A 1 94 ? 17.639 -4.821 -19.307 1.00 88.81 94 LYS A N 1
ATOM 773 C CA . LYS A 1 94 ? 18.864 -5.389 -19.878 1.00 88.81 94 LYS A CA 1
ATOM 774 C C . LYS A 1 94 ? 19.495 -4.375 -20.812 1.00 88.81 94 LYS A C 1
ATOM 776 O O . LYS A 1 94 ? 18.973 -4.114 -21.893 1.00 88.81 94 LYS A O 1
ATOM 781 N N . SER A 1 95 ? 20.643 -3.848 -20.411 1.00 89.62 95 SER A N 1
ATOM 782 C CA . SER A 1 95 ? 21.508 -3.067 -21.285 1.00 89.62 95 SER A CA 1
ATOM 783 C C . SER A 1 95 ? 22.601 -3.969 -21.862 1.00 89.62 95 SER A C 1
ATOM 785 O O . SER A 1 95 ? 23.190 -4.797 -21.169 1.00 89.62 95 SER A O 1
ATOM 787 N N . VAL A 1 96 ? 22.854 -3.837 -23.163 1.00 88.00 96 VAL A N 1
ATOM 788 C CA . VAL A 1 96 ? 24.006 -4.444 -23.838 1.00 88.00 96 VAL A CA 1
ATOM 789 C C . VAL A 1 96 ? 24.732 -3.313 -24.541 1.00 88.00 96 VAL A C 1
ATOM 791 O O . VAL A 1 96 ? 24.183 -2.683 -25.442 1.00 88.00 96 VAL A O 1
ATOM 794 N N . VAL A 1 97 ? 25.958 -3.038 -24.110 1.00 87.19 97 VAL A N 1
ATOM 795 C CA . VAL A 1 97 ? 26.832 -2.085 -24.792 1.00 87.19 97 VAL A CA 1
ATOM 796 C C . VAL A 1 97 ? 27.589 -2.854 -25.864 1.00 87.19 97 VAL A C 1
ATOM 798 O O . VAL A 1 97 ? 28.241 -3.854 -25.567 1.00 87.19 97 VAL A O 1
ATOM 801 N N . ASN A 1 98 ? 27.487 -2.405 -27.115 1.00 84.69 98 ASN A N 1
ATOM 802 C CA . ASN A 1 98 ? 28.164 -3.035 -28.247 1.00 84.69 98 ASN A CA 1
ATOM 803 C C . ASN A 1 98 ? 29.656 -2.662 -28.266 1.00 84.69 98 ASN A C 1
ATOM 805 O O . ASN A 1 98 ? 30.104 -1.871 -29.098 1.00 84.69 98 ASN A O 1
ATOM 809 N N . ILE A 1 99 ? 30.413 -3.194 -27.308 1.00 86.12 99 ILE A N 1
ATOM 810 C CA . ILE A 1 99 ? 31.871 -3.088 -27.284 1.00 86.12 99 ILE A CA 1
ATOM 811 C C . ILE A 1 99 ? 32.393 -4.069 -28.332 1.00 86.12 99 ILE A C 1
ATOM 813 O O . ILE A 1 99 ? 32.209 -5.281 -28.202 1.00 86.12 99 ILE A O 1
ATOM 817 N N . LYS A 1 100 ? 33.011 -3.544 -29.397 1.00 81.44 100 LYS A N 1
ATOM 818 C CA . LYS A 1 100 ? 33.699 -4.393 -30.372 1.00 81.44 100 LYS A CA 1
ATOM 819 C C . LYS A 1 100 ? 34.804 -5.156 -29.632 1.00 81.44 100 LYS A C 1
ATOM 821 O O . LYS A 1 100 ? 35.566 -4.511 -28.914 1.00 81.44 100 LYS A O 1
ATOM 826 N N . PRO A 1 101 ? 34.897 -6.488 -29.774 1.00 77.19 101 PRO A N 1
ATOM 827 C CA . PRO A 1 101 ? 36.005 -7.222 -29.188 1.00 77.19 101 PRO A CA 1
ATOM 828 C C . PRO A 1 101 ? 37.302 -6.708 -29.814 1.00 77.19 101 PRO A C 1
ATOM 830 O O . PRO A 1 101 ? 37.408 -6.628 -31.038 1.00 77.19 101 PRO A O 1
ATOM 833 N N . GLU A 1 102 ? 38.264 -6.347 -28.973 1.00 62.97 102 GLU A N 1
ATOM 834 C CA . GLU A 1 102 ? 39.612 -5.945 -29.371 1.00 62.97 102 GLU A CA 1
ATOM 835 C C . GLU A 1 102 ? 40.365 -7.205 -29.821 1.00 62.97 102 GLU A C 1
ATOM 837 O O . GLU A 1 102 ? 41.166 -7.794 -29.104 1.00 62.97 102 GLU A O 1
ATOM 842 N N . LYS A 1 103 ? 39.983 -7.717 -30.990 1.00 65.06 103 LYS A N 1
ATOM 843 C CA . LYS A 1 103 ? 40.763 -8.695 -31.734 1.00 65.06 103 LYS A CA 1
ATOM 844 C C . LYS A 1 103 ? 41.498 -7.911 -32.802 1.00 65.06 103 LYS A C 1
ATOM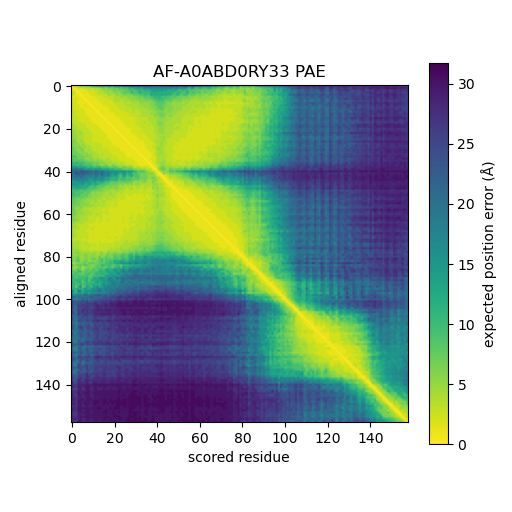 846 O O . LYS A 1 103 ? 40.888 -7.484 -33.782 1.00 65.06 103 LYS A O 1
ATOM 851 N N . GLU A 1 104 ? 42.791 -7.705 -32.602 1.00 61.59 104 GLU A N 1
ATOM 852 C CA . GLU A 1 104 ? 43.665 -7.438 -33.732 1.00 61.59 104 GLU A CA 1
ATOM 853 C C . GLU A 1 104 ? 43.669 -8.710 -34.579 1.00 61.59 104 GLU A C 1
ATOM 855 O O . GLU A 1 104 ? 44.264 -9.719 -34.210 1.00 61.59 104 GLU A O 1
ATOM 860 N N . GLU A 1 105 ? 42.901 -8.698 -35.669 1.00 59.38 105 GLU A N 1
ATOM 861 C CA . GLU A 1 105 ? 42.984 -9.752 -36.676 1.00 59.38 105 GLU A CA 1
ATOM 862 C C . GLU A 1 105 ? 44.436 -9.800 -37.151 1.00 59.38 105 GLU A C 1
ATOM 864 O O . GLU A 1 105 ? 44.958 -8.803 -37.666 1.00 59.38 105 GLU A O 1
ATOM 869 N N . THR A 1 106 ? 45.097 -10.933 -36.917 1.00 68.12 106 THR A N 1
ATOM 870 C CA . THR A 1 106 ? 46.475 -11.160 -37.364 1.00 68.12 106 THR A CA 1
ATOM 871 C C . THR A 1 106 ? 46.508 -11.058 -38.894 1.00 68.12 106 THR A C 1
ATOM 873 O O . THR A 1 106 ? 45.500 -11.346 -39.542 1.00 68.12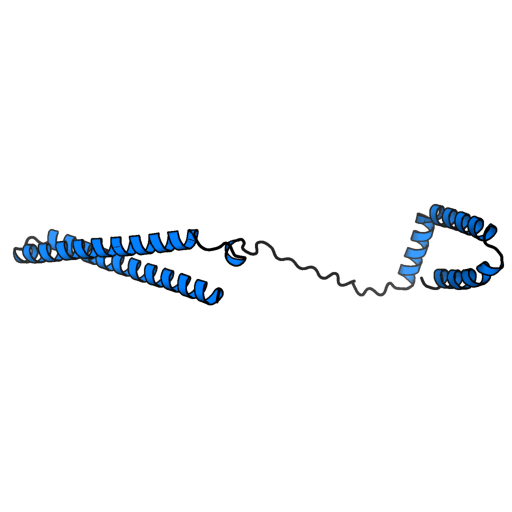 106 THR A O 1
ATOM 876 N N . GLU A 1 107 ? 47.622 -10.628 -39.500 1.00 66.12 107 GLU A N 1
ATOM 877 C CA . GLU A 1 107 ? 47.688 -10.448 -40.967 1.00 66.12 107 GLU A CA 1
ATOM 878 C C . GLU A 1 107 ? 47.265 -11.707 -41.744 1.00 66.12 107 GLU A C 1
ATOM 880 O O . GLU A 1 107 ? 46.586 -11.603 -42.762 1.00 66.12 107 GLU A O 1
ATOM 885 N N . GLU A 1 108 ? 47.549 -12.888 -41.194 1.00 67.62 108 GLU A N 1
ATOM 886 C CA . GLU A 1 108 ? 47.149 -14.186 -41.743 1.00 67.62 108 GLU A CA 1
ATOM 887 C C . GLU A 1 108 ? 45.616 -14.374 -41.790 1.00 67.62 108 GLU A C 1
ATOM 889 O O . GLU A 1 108 ? 45.067 -14.773 -42.817 1.00 67.62 108 GLU A O 1
ATOM 894 N N . GLU A 1 109 ? 44.883 -13.985 -40.737 1.00 71.81 109 GLU A N 1
ATOM 895 C CA . GLU A 1 109 ? 43.411 -14.054 -40.726 1.00 71.81 109 GLU A CA 1
ATOM 896 C C . GLU A 1 109 ? 42.780 -13.064 -41.717 1.00 71.81 109 GLU A C 1
ATOM 898 O O . GLU A 1 109 ? 41.713 -13.332 -42.281 1.00 71.81 109 GLU A O 1
ATOM 903 N N . LYS A 1 110 ? 43.419 -11.909 -41.941 1.00 72.88 110 LYS A N 1
ATOM 904 C CA . LYS A 1 110 ? 42.962 -10.929 -42.937 1.00 72.88 110 LYS A CA 1
ATOM 905 C C . LYS A 1 110 ? 43.167 -11.445 -44.354 1.00 72.88 110 LYS A C 1
ATOM 907 O O . LYS A 1 110 ? 42.278 -11.271 -45.187 1.00 72.88 110 LYS A O 1
ATOM 912 N N . GLU A 1 111 ? 44.293 -12.099 -44.623 1.00 73.25 111 GLU A N 1
ATOM 913 C CA . GLU A 1 111 ? 44.590 -12.673 -45.934 1.00 73.25 111 GLU A CA 1
ATOM 914 C C . GLU A 1 111 ? 43.624 -13.818 -46.276 1.00 73.25 111 GLU A C 1
ATOM 916 O O . GLU A 1 111 ? 43.051 -13.837 -47.370 1.00 73.25 111 GLU A O 1
ATOM 921 N N . GLU A 1 112 ? 43.333 -14.709 -45.324 1.00 78.25 112 GLU A N 1
ATOM 922 C CA . GLU A 1 112 ? 42.328 -15.762 -45.513 1.00 78.25 112 GLU A CA 1
ATOM 923 C C . GLU A 1 112 ? 40.921 -15.191 -45.746 1.00 78.25 112 GLU A C 1
ATOM 925 O O . GLU A 1 112 ? 40.201 -15.627 -46.656 1.00 78.25 112 GLU A O 1
ATOM 930 N N . LYS A 1 113 ? 40.519 -14.170 -44.978 1.00 80.50 113 LYS A N 1
ATOM 931 C CA . LYS A 1 113 ? 39.245 -13.467 -45.198 1.00 80.50 113 LYS A CA 1
ATOM 932 C C . LYS A 1 113 ? 39.199 -12.790 -46.557 1.00 80.50 113 LYS A C 1
ATOM 934 O O . LYS A 1 113 ? 38.171 -12.854 -47.223 1.00 80.50 113 LYS A O 1
ATOM 939 N N . HIS A 1 114 ? 40.289 -12.165 -46.988 1.00 79.69 114 HIS A N 1
ATOM 940 C CA . HIS A 1 114 ? 40.357 -11.508 -48.286 1.00 79.69 114 HIS A CA 1
ATOM 941 C C . HIS A 1 114 ? 40.229 -12.527 -49.422 1.00 79.69 114 HIS A C 1
ATOM 943 O O . HIS A 1 114 ? 39.420 -12.342 -50.331 1.00 79.69 114 HIS A O 1
ATOM 949 N N . LYS A 1 115 ? 40.950 -13.649 -49.342 1.00 83.62 115 LYS A N 1
ATOM 950 C CA . LYS A 1 115 ? 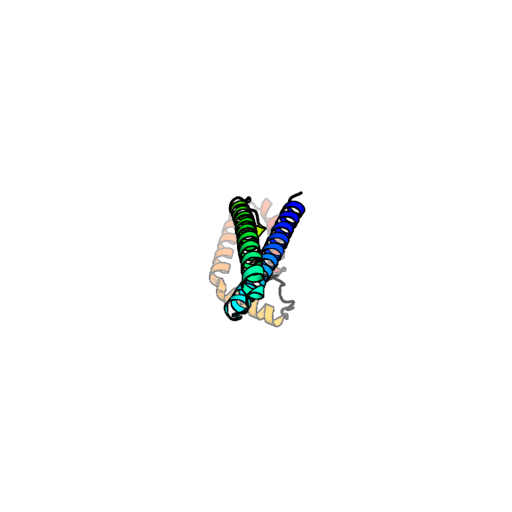40.877 -14.720 -50.339 1.00 83.62 115 LYS A CA 1
ATOM 951 C C . LYS A 1 115 ? 39.469 -15.309 -50.436 1.00 83.62 115 LYS A C 1
ATOM 953 O O . LYS A 1 115 ? 38.889 -15.346 -51.520 1.00 83.62 115 LYS A O 1
ATOM 958 N N . THR A 1 116 ? 38.882 -15.681 -49.301 1.00 85.44 116 THR A N 1
ATOM 959 C CA . THR A 1 116 ? 37.518 -16.233 -49.255 1.00 85.44 116 THR A CA 1
ATOM 960 C C . THR A 1 116 ? 36.461 -15.215 -49.691 1.00 85.44 116 THR A C 1
ATOM 962 O O . THR A 1 116 ? 35.483 -15.581 -50.344 1.00 85.44 116 THR A O 1
ATOM 965 N N . PHE A 1 117 ? 36.647 -13.927 -49.390 1.00 89.62 117 PHE A N 1
ATOM 966 C CA . PHE A 1 117 ? 35.767 -12.852 -49.843 1.00 89.62 117 PHE A CA 1
ATOM 967 C C . PHE A 1 117 ? 35.817 -12.677 -51.365 1.00 89.62 117 PHE A C 1
ATOM 969 O O . PHE A 1 117 ? 34.766 -12.616 -52.007 1.00 89.62 117 PHE A O 1
ATOM 976 N N . VAL A 1 118 ? 37.018 -12.637 -51.950 1.00 85.00 118 VAL A N 1
ATOM 977 C CA . VAL A 1 118 ? 37.209 -12.503 -53.400 1.00 85.00 118 VAL A CA 1
ATOM 978 C C . VAL A 1 118 ? 36.621 -13.700 -54.139 1.00 85.00 118 VAL A C 1
ATOM 980 O O . VAL A 1 118 ? 35.898 -13.502 -55.111 1.00 85.00 118 VAL A O 1
ATOM 983 N N . GLU A 1 119 ? 36.853 -14.921 -53.657 1.00 86.50 119 GLU A N 1
ATOM 984 C CA . GLU A 1 119 ? 36.266 -16.135 -54.238 1.00 86.50 119 GLU A CA 1
ATOM 985 C C . GLU A 1 119 ? 34.732 -16.117 -54.150 1.00 86.50 119 GLU A C 1
ATOM 987 O O . GLU A 1 119 ? 34.034 -16.379 -55.132 1.00 86.50 119 GLU A O 1
ATOM 992 N N . LYS A 1 120 ? 34.176 -15.739 -52.993 1.00 91.00 120 LYS A N 1
ATOM 993 C CA . LYS A 1 120 ? 32.723 -15.704 -52.778 1.00 91.00 120 LYS A CA 1
ATOM 994 C C . LYS A 1 120 ? 32.018 -14.662 -53.647 1.00 91.00 120 LYS A C 1
ATOM 996 O O . LYS A 1 120 ? 30.910 -14.911 -54.125 1.00 91.00 120 LYS A O 1
ATOM 1001 N N . TYR A 1 121 ? 32.632 -13.497 -53.836 1.00 88.38 121 TYR A N 1
ATOM 1002 C CA . TYR A 1 121 ? 32.021 -12.359 -54.528 1.00 88.38 121 TYR A CA 1
ATOM 1003 C C . TYR A 1 121 ? 32.603 -12.098 -55.918 1.00 88.38 121 TYR A C 1
ATOM 1005 O O . TYR A 1 121 ? 32.288 -11.079 -56.530 1.00 88.38 121 TYR A O 1
ATOM 1013 N N . GLU A 1 122 ? 33.373 -13.036 -56.468 1.00 86.88 122 GLU A N 1
ATOM 1014 C CA . GLU A 1 122 ? 34.092 -12.896 -57.736 1.00 86.88 122 GLU A CA 1
ATOM 1015 C C . GLU A 1 122 ? 33.201 -12.374 -58.874 1.00 86.88 122 GLU A C 1
ATOM 1017 O O . GLU A 1 122 ? 33.563 -11.438 -59.586 1.00 86.88 122 GLU A O 1
ATOM 1022 N N . LYS A 1 123 ? 31.991 -12.929 -59.019 1.00 87.62 123 LYS A N 1
ATOM 1023 C CA . LYS A 1 123 ? 31.030 -12.516 -60.057 1.00 87.62 123 LYS A CA 1
ATOM 1024 C C . LYS A 1 123 ? 30.564 -11.072 -59.880 1.00 87.62 123 LYS A C 1
ATOM 1026 O O . LYS A 1 123 ? 30.422 -10.354 -60.864 1.00 87.62 123 LYS A O 1
ATOM 1031 N N . GLN A 1 124 ? 30.331 -10.648 -58.639 1.00 85.38 124 GLN A N 1
ATOM 1032 C CA . GLN A 1 124 ? 29.896 -9.286 -58.327 1.00 85.38 124 GLN A CA 1
ATOM 1033 C C . GLN A 1 124 ? 31.042 -8.293 -58.519 1.00 85.38 124 GLN A C 1
ATOM 1035 O O . GLN A 1 124 ? 30.829 -7.228 -59.089 1.00 85.38 124 GLN A O 1
ATOM 1040 N N . ILE A 1 125 ? 32.261 -8.666 -58.121 1.00 86.88 125 ILE A N 1
ATOM 1041 C CA . ILE A 1 125 ? 33.473 -7.865 -58.326 1.00 86.88 125 ILE A CA 1
ATOM 1042 C C . ILE A 1 125 ? 33.740 -7.687 -59.826 1.00 86.88 125 ILE A C 1
ATOM 1044 O O . ILE A 1 125 ? 33.974 -6.567 -60.276 1.00 86.88 125 ILE A O 1
ATOM 1048 N N . LYS A 1 126 ? 33.633 -8.760 -60.619 1.00 85.19 126 LYS A N 1
ATOM 1049 C CA . LYS A 1 126 ? 33.761 -8.712 -62.084 1.00 85.19 126 LYS A CA 1
ATOM 1050 C C . LYS A 1 126 ? 32.689 -7.834 -62.720 1.00 85.19 126 LYS A C 1
ATOM 1052 O O . LYS A 1 126 ? 33.026 -6.927 -63.473 1.00 85.19 126 LYS A O 1
ATOM 1057 N N . HIS A 1 127 ? 31.424 -8.033 -62.352 1.00 83.56 127 HIS A N 1
ATOM 1058 C CA . HIS A 1 127 ? 30.318 -7.218 -62.853 1.00 83.56 127 HIS A CA 1
ATOM 1059 C C . HIS A 1 127 ? 30.493 -5.731 -62.509 1.00 83.56 127 HIS A C 1
ATOM 1061 O O . HIS A 1 127 ? 30.292 -4.862 -63.354 1.00 83.56 127 HIS A O 1
ATOM 1067 N N . PHE A 1 128 ? 30.935 -5.420 -61.289 1.00 83.25 128 PHE A N 1
ATOM 1068 C CA . PHE A 1 128 ? 31.224 -4.048 -60.885 1.00 83.25 128 PHE A CA 1
ATOM 1069 C C . PHE A 1 128 ? 32.424 -3.465 -61.644 1.00 83.25 128 PHE A C 1
ATOM 1071 O O . PHE A 1 128 ? 32.386 -2.311 -62.065 1.00 83.25 128 PHE A O 1
ATOM 1078 N N . GLY A 1 129 ? 33.467 -4.263 -61.884 1.00 84.00 129 GLY A N 1
ATOM 1079 C CA . GLY A 1 129 ? 34.611 -3.881 -62.714 1.00 84.00 129 GLY A CA 1
ATOM 1080 C C . GLY A 1 129 ? 34.219 -3.583 -64.164 1.00 84.00 129 GLY A C 1
ATOM 1081 O O . GLY A 1 129 ? 34.681 -2.597 -64.740 1.00 84.00 129 GLY A O 1
ATOM 1082 N N . GLU A 1 130 ? 33.318 -4.376 -64.741 1.00 85.06 130 GLU A N 1
ATOM 1083 C CA . GLU A 1 130 ? 32.736 -4.133 -66.063 1.00 85.06 130 GLU A CA 1
ATOM 1084 C C . GLU A 1 130 ? 31.911 -2.843 -66.077 1.00 85.06 130 GLU A C 1
ATOM 1086 O O . GLU A 1 130 ? 32.119 -2.000 -66.951 1.00 85.06 130 GLU A O 1
ATOM 1091 N N . LEU A 1 131 ? 31.045 -2.622 -65.084 1.00 79.44 131 LEU A N 1
ATOM 1092 C CA . LEU A 1 131 ? 30.278 -1.380 -64.944 1.00 79.44 131 LEU A CA 1
ATOM 1093 C C . LEU A 1 131 ? 31.193 -0.155 -64.833 1.00 79.44 131 LEU A C 1
ATOM 1095 O O . LEU A 1 131 ? 30.982 0.824 -65.546 1.00 79.44 131 LEU A O 1
ATOM 1099 N N . LEU A 1 132 ? 32.248 -0.219 -64.014 1.00 75.06 132 LEU A N 1
ATOM 1100 C CA . LEU A 1 132 ? 33.244 0.849 -63.893 1.00 75.06 132 LEU A CA 1
ATOM 1101 C C . LEU A 1 132 ? 34.012 1.076 -65.202 1.00 75.06 132 LEU A C 1
ATOM 1103 O O . LEU A 1 132 ? 34.199 2.220 -65.606 1.00 75.06 132 LEU A O 1
ATOM 1107 N N . SER A 1 133 ? 34.434 0.016 -65.896 1.00 72.38 133 SER A N 1
ATOM 1108 C CA . SER A 1 133 ? 35.100 0.121 -67.205 1.00 72.38 133 SER A CA 1
ATOM 1109 C C . SER A 1 133 ? 34.192 0.777 -68.244 1.00 72.38 133 SER A C 1
ATOM 1111 O O . SER A 1 133 ? 34.640 1.598 -69.046 1.00 72.38 133 SER A O 1
ATOM 1113 N N . THR A 1 134 ? 32.909 0.430 -68.226 1.00 71.56 134 THR A N 1
ATOM 1114 C CA . THR A 1 134 ? 31.906 0.991 -69.132 1.00 71.56 134 THR A CA 1
ATOM 1115 C C . THR A 1 134 ? 31.641 2.455 -68.790 1.00 71.56 134 THR A C 1
ATOM 1117 O O . THR A 1 134 ? 31.622 3.296 -69.682 1.00 71.56 134 THR A O 1
ATOM 1120 N N . PHE A 1 135 ? 31.546 2.787 -67.501 1.00 70.00 135 PHE A N 1
ATOM 1121 C CA . PHE A 1 135 ? 31.410 4.157 -67.016 1.00 70.00 135 PHE A CA 1
ATOM 1122 C C . PHE A 1 135 ? 32.603 5.025 -67.438 1.0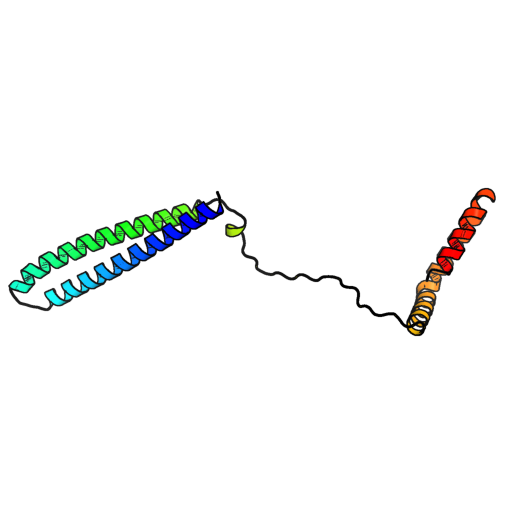0 70.00 135 PHE A C 1
ATOM 1124 O O . PHE A 1 135 ? 32.412 6.071 -68.049 1.00 70.00 135 PHE A O 1
ATOM 1131 N N . LEU A 1 136 ? 33.839 4.563 -67.225 1.00 66.00 136 LEU A N 1
ATOM 1132 C CA . LEU A 1 136 ? 35.056 5.306 -67.577 1.00 66.00 136 LEU A CA 1
ATOM 1133 C C . LEU A 1 136 ? 35.223 5.540 -69.088 1.00 66.00 136 LEU A C 1
ATOM 1135 O O . LEU A 1 136 ? 35.849 6.527 -69.465 1.00 66.00 136 LEU A O 1
ATOM 1139 N N . ARG A 1 137 ? 34.644 4.697 -69.957 1.00 66.00 137 ARG A N 1
ATOM 1140 C CA . ARG A 1 137 ? 34.613 4.939 -71.416 1.00 66.00 137 ARG A CA 1
ATOM 1141 C C . ARG A 1 137 ? 33.727 6.119 -71.814 1.00 66.00 137 ARG A C 1
ATOM 1143 O O . ARG A 1 137 ? 33.959 6.713 -72.861 1.00 66.00 137 ARG A O 1
ATOM 1150 N N . PHE A 1 138 ? 32.741 6.461 -70.989 1.00 60.94 138 PHE A N 1
ATOM 1151 C CA . PHE A 1 138 ? 31.821 7.578 -71.215 1.00 60.94 138 PHE A CA 1
ATOM 1152 C C . PHE A 1 138 ? 32.173 8.830 -70.391 1.00 60.94 138 PHE A C 1
ATOM 1154 O O . PHE A 1 138 ? 31.548 9.874 -70.576 1.00 60.94 138 PHE A O 1
ATOM 1161 N N . VAL A 1 139 ? 33.191 8.771 -69.520 1.00 61.59 139 VAL A N 1
ATOM 1162 C CA . VAL A 1 139 ? 33.685 9.933 -68.763 1.00 61.59 139 VAL A CA 1
ATOM 1163 C C . VAL A 1 139 ? 34.726 10.696 -69.600 1.00 61.59 139 VAL A C 1
ATOM 1165 O O . VAL A 1 139 ? 35.770 10.135 -69.937 1.00 61.59 139 VAL A O 1
ATOM 1168 N N . PRO A 1 140 ? 34.515 11.992 -69.912 1.00 58.94 140 PRO A N 1
ATOM 1169 C CA . PRO A 1 140 ? 35.494 12.799 -70.638 1.00 58.94 140 PRO A CA 1
ATOM 1170 C C . PRO A 1 140 ? 36.850 12.828 -69.918 1.00 58.94 140 PRO A C 1
ATOM 1172 O O . PRO A 1 140 ? 36.906 12.990 -68.697 1.00 58.94 140 PRO A O 1
ATOM 1175 N N . HIS A 1 141 ? 37.952 12.761 -70.675 1.00 56.69 141 HIS A N 1
ATOM 1176 C CA . HIS A 1 141 ? 39.340 12.680 -70.176 1.00 56.69 141 HIS A CA 1
ATOM 1177 C C . HIS A 1 141 ? 39.712 13.682 -69.061 1.00 56.69 141 HIS A C 1
ATOM 1179 O O . HIS A 1 141 ? 40.604 13.410 -68.259 1.00 56.69 141 HIS A O 1
ATOM 1185 N N . ARG A 1 142 ? 39.008 14.817 -68.968 1.00 49.91 142 ARG A N 1
ATOM 1186 C CA . ARG A 1 142 ? 39.216 15.863 -67.957 1.00 49.91 142 ARG A CA 1
ATOM 1187 C C . ARG A 1 142 ? 38.774 15.470 -66.536 1.00 49.91 142 ARG A C 1
ATOM 1189 O O . ARG A 1 142 ? 39.259 16.063 -65.582 1.00 49.91 142 ARG A O 1
ATOM 1196 N N . TRP A 1 143 ? 37.923 14.454 -66.382 1.00 51.31 143 TRP A N 1
ATOM 1197 C CA . TRP A 1 143 ? 37.451 13.944 -65.082 1.00 51.31 143 TRP A CA 1
ATOM 1198 C C . TRP A 1 143 ? 38.172 12.662 -64.617 1.00 51.31 143 TRP A C 1
ATOM 1200 O O . TRP A 1 143 ? 38.133 12.315 -63.438 1.00 51.31 143 TRP A O 1
ATOM 1210 N N . LEU A 1 144 ? 38.912 11.992 -65.509 1.00 53.62 144 LEU A N 1
ATOM 1211 C CA . LEU A 1 144 ? 39.664 10.757 -65.227 1.00 53.62 144 LEU A CA 1
ATOM 1212 C C . LEU A 1 144 ? 40.881 10.956 -64.299 1.00 53.62 144 LEU A C 1
ATOM 1214 O O . LEU A 1 144 ? 41.321 10.010 -63.643 1.00 53.62 144 LEU A O 1
ATOM 1218 N N . ILE A 1 145 ? 41.432 12.172 -64.220 1.00 52.59 145 ILE A N 1
ATOM 1219 C CA . ILE A 1 145 ? 42.608 12.480 -63.383 1.00 52.59 145 ILE A CA 1
ATOM 1220 C C . ILE A 1 145 ? 42.246 12.472 -61.888 1.00 52.59 145 ILE A C 1
ATOM 1222 O O . ILE A 1 145 ? 43.040 12.013 -61.071 1.00 52.59 145 ILE A O 1
ATOM 1226 N N . VAL A 1 146 ? 41.024 12.880 -61.535 1.00 51.44 146 VAL A N 1
ATOM 1227 C CA . VAL A 1 146 ? 40.543 12.887 -60.142 1.00 51.44 146 VAL A CA 1
ATOM 1228 C C . VAL A 1 146 ? 40.151 11.475 -59.677 1.00 51.44 146 VAL A C 1
ATOM 1230 O O . VAL A 1 146 ? 40.393 11.111 -58.529 1.00 51.44 146 VAL A O 1
ATOM 1233 N N . GLY A 1 147 ? 39.617 10.640 -60.579 1.00 51.03 147 GLY A N 1
ATOM 1234 C CA . GLY A 1 147 ? 39.183 9.271 -60.267 1.00 51.03 147 GLY A CA 1
ATOM 1235 C C . GLY A 1 147 ? 40.326 8.285 -60.005 1.00 51.03 147 GLY A C 1
ATOM 1236 O O . GLY A 1 147 ? 40.240 7.483 -59.075 1.00 51.03 147 GLY A O 1
ATOM 1237 N N . ARG A 1 148 ? 41.439 8.373 -60.752 1.00 47.56 148 ARG A N 1
ATOM 1238 C CA . ARG A 1 148 ? 42.592 7.476 -60.535 1.00 47.56 148 ARG A CA 1
ATOM 1239 C C . ARG A 1 148 ? 43.195 7.608 -59.139 1.00 47.56 148 ARG A C 1
ATOM 1241 O O . ARG A 1 148 ? 43.626 6.605 -58.594 1.00 47.56 148 ARG A O 1
ATOM 1248 N N . HIS A 1 149 ? 43.162 8.798 -58.540 1.00 42.53 149 HIS A N 1
ATOM 1249 C CA . HIS A 1 149 ? 43.675 9.028 -57.187 1.00 42.53 149 HIS A CA 1
ATOM 1250 C C . HIS A 1 149 ? 42.782 8.411 -56.090 1.00 42.53 149 HIS A C 1
ATOM 1252 O O . HIS A 1 149 ? 43.269 8.048 -55.024 1.00 42.53 149 HIS A O 1
ATOM 1258 N N . GLN A 1 150 ? 41.480 8.246 -56.357 1.00 44.12 150 GLN A N 1
ATOM 1259 C CA . GLN A 1 150 ? 40.534 7.593 -55.441 1.00 44.12 150 GLN A CA 1
ATOM 1260 C C . GLN A 1 150 ? 40.590 6.062 -55.548 1.00 44.12 150 GLN A C 1
ATOM 1262 O O . GLN A 1 150 ? 40.427 5.364 -54.551 1.00 44.12 150 GLN A O 1
ATOM 1267 N N . GLN A 1 151 ? 40.881 5.526 -56.737 1.00 45.56 151 GLN A N 1
ATOM 1268 C CA . GLN A 1 151 ? 40.920 4.080 -56.964 1.00 45.56 151 GLN A CA 1
ATOM 1269 C C . GLN A 1 151 ? 42.165 3.413 -56.358 1.00 45.56 151 GLN A C 1
ATOM 1271 O O . GLN A 1 151 ? 42.051 2.326 -55.796 1.00 45.56 151 G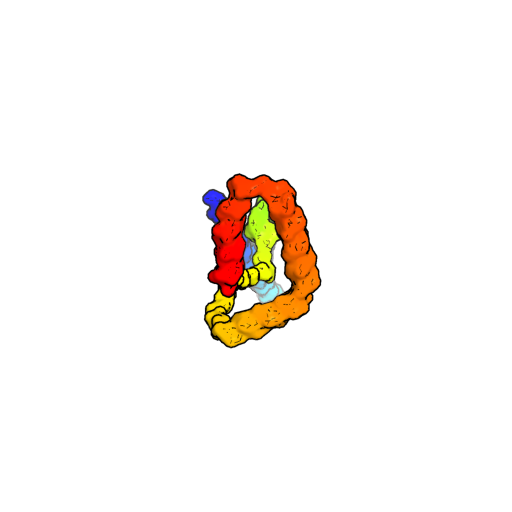LN A O 1
ATOM 1276 N N . THR A 1 152 ? 43.322 4.087 -56.353 1.00 43.75 152 THR A N 1
ATOM 1277 C CA . THR A 1 152 ? 44.492 3.634 -55.575 1.00 43.75 152 THR A CA 1
ATOM 1278 C C . THR A 1 152 ? 44.215 3.662 -54.073 1.00 43.75 152 THR A C 1
ATOM 1280 O O . THR A 1 152 ? 44.707 2.809 -53.349 1.00 43.75 152 THR A O 1
ATOM 1283 N N . ARG A 1 153 ? 43.388 4.598 -53.595 1.00 39.41 153 ARG A N 1
ATOM 1284 C CA . ARG A 1 153 ? 43.030 4.717 -52.175 1.00 39.41 153 ARG A CA 1
ATOM 1285 C C . ARG A 1 153 ? 42.077 3.614 -51.700 1.00 39.41 153 ARG A C 1
ATOM 1287 O O . ARG A 1 153 ? 42.176 3.195 -50.557 1.00 39.41 153 ARG A O 1
ATOM 1294 N N . LEU A 1 154 ? 41.195 3.125 -52.575 1.00 44.12 154 LEU A N 1
ATOM 1295 C CA . LEU A 1 154 ? 40.297 1.996 -52.293 1.00 44.12 154 LEU A CA 1
ATOM 1296 C C . LEU A 1 154 ? 41.016 0.641 -52.287 1.00 44.12 154 LEU A C 1
ATOM 1298 O O . LEU A 1 154 ? 40.626 -0.236 -51.528 1.00 44.12 154 LEU A O 1
ATOM 1302 N N . LEU A 1 155 ? 42.064 0.478 -53.101 1.00 42.44 155 LEU A N 1
ATOM 1303 C CA . LEU A 1 155 ? 42.857 -0.757 -53.150 1.00 42.44 155 LEU A CA 1
ATOM 1304 C C . LEU A 1 155 ? 43.916 -0.855 -52.039 1.00 42.44 155 LEU A C 1
ATOM 1306 O O . LEU A 1 155 ? 44.324 -1.960 -51.716 1.00 42.44 155 LEU A O 1
ATOM 1310 N N . TYR A 1 156 ? 44.349 0.271 -51.457 1.00 39.09 156 TYR A N 1
ATOM 1311 C CA . TYR A 1 156 ? 45.372 0.316 -50.396 1.00 39.09 156 TYR A CA 1
ATOM 1312 C C . TYR A 1 156 ? 44.820 0.572 -48.982 1.00 39.09 156 TYR A C 1
ATOM 1314 O O . TYR A 1 156 ? 45.601 0.728 -48.047 1.00 39.09 156 TYR A O 1
ATOM 1322 N N . SER A 1 157 ? 43.499 0.677 -48.808 1.00 39.38 157 SER A N 1
ATOM 1323 C CA . SER A 1 157 ? 42.875 0.951 -47.501 1.00 39.38 157 SER A CA 1
ATOM 1324 C C . SER A 1 157 ? 42.164 -0.266 -46.889 1.00 39.38 157 SER A C 1
ATOM 1326 O O . SER A 1 157 ? 41.372 -0.088 -45.960 1.00 39.38 157 SER A O 1
ATOM 1328 N N . TYR A 1 158 ? 42.445 -1.468 -47.393 1.00 39.38 158 TYR A N 1
ATOM 1329 C CA . TYR A 1 158 ? 42.070 -2.748 -46.790 1.00 39.38 158 TYR A CA 1
ATOM 1330 C C . TYR A 1 158 ? 43.320 -3.577 -46.521 1.00 39.38 158 TYR A C 1
ATOM 1332 O O . TYR A 1 158 ? 44.202 -3.567 -47.407 1.00 39.38 158 TYR A O 1
#

Sequence (158 aa):
ARVERMEVFMKKGEELEKSLTESRRKLAEAQRRVRELLSASTPEAKADLAKAQEEEKQLKKEERSWEKKMEEHRSEEKKMPWNVDTLSKEGFSKSVVNIKPEKEETEEEKEEKHKTFVEKYEKQIKHFGELLSTFLRFVPHRWLIVGRHQQTRLLYSY

Foldseek 3Di:
DPVVVVVVLVVLLVVLVVQLVVLVVQLVVLVVLLVVLVVDPDPVSVVVNVVSVVVNVVSVVVNVVSVVVNVVSVVVVVVDDDDPVNPDDCPDDDDDDPDPPPDPCDVVNVVVVVVVVCVVCVVVVVVVVVVVVVVVVVDPPVCVVVVVVVVVVVVPVD

Secondary structure (DSSP, 8-state):
-HHHHHHHHHHHHHHHHHHHHHHHHHHHHHHHHHHHHHH--SHHHHHHHHHHHHHHHHHHHHHHHHHHHHHHHHHHHHTS---HHHH-------------------HHHHHHHHHHHHHHHHHHHHHHHHHHHHHHHHS-TTTHHHHHHHHHHHHS--

Radius of gyration: 43.22 Å; Cα contacts (8 Å, |Δi|>4): 42; chains: 1; bounding box: 71×36×113 Å

Organism: Cirrhinus mrigala (NCBI:txid683832)